Protein AF-A0A7V8Z086-F1 (afdb_monomer_lite)

Radius of gyration: 48.08 Å; chains: 1; bounding box: 117×42×124 Å

pLDDT: mean 75.97, std 14.63, range [44.31, 95.44]

Foldseek 3Di:
DDDDDDDDPDDPPPDDPPPPPDPPDDPVVVVVVVVVVVVVVVCVVVVVVVVVVVVVVVVVVVVVVVVVVVVVVVVVVVVVVVVCVVPVVVVCVVCVVVVNHPPPPPPPDD

Sequence (110 aa):
MQSTPSIKRRASKKGRMAIMSLPNKSQWWAFGVTGTMTLMLCLTINFRAFSELNKEATENSSLDARIQSVTNENLALQEEIHYLKNDSHTVEREARKFGLRRSGKSRDAR

Structure (mmCIF, N/CA/C/O backbone):
data_AF-A0A7V8Z086-F1
#
_entry.id   AF-A0A7V8Z086-F1
#
loop_
_atom_site.group_PDB
_atom_site.id
_atom_site.type_symbol
_atom_site.label_atom_id
_atom_site.label_alt_id
_atom_site.label_comp_id
_atom_site.label_asym_id
_atom_site.label_entity_id
_atom_site.label_seq_id
_atom_site.pdbx_PDB_ins_code
_atom_site.Cartn_x
_atom_site.Cartn_y
_atom_site.Cartn_z
_atom_site.occupancy
_atom_site.B_iso_or_equiv
_atom_site.auth_seq_id
_atom_site.auth_comp_id
_atom_site.auth_asym_id
_atom_site.auth_atom_id
_atom_site.pdbx_PDB_model_num
ATOM 1 N N . MET A 1 1 ? 84.691 -28.276 -63.231 1.00 44.31 1 MET A N 1
ATOM 2 C CA . MET A 1 1 ? 84.716 -27.245 -62.163 1.00 44.31 1 MET A CA 1
ATOM 3 C C . MET A 1 1 ? 83.894 -26.066 -62.661 1.00 44.31 1 MET A C 1
ATOM 5 O O . MET A 1 1 ? 84.156 -25.649 -63.771 1.00 44.31 1 MET A O 1
ATOM 9 N N . GLN A 1 2 ? 82.882 -25.503 -62.017 1.00 48.47 2 GLN A N 1
ATOM 10 C CA . GLN A 1 2 ? 82.132 -25.786 -60.798 1.00 48.47 2 GLN A CA 1
ATOM 11 C C . GLN A 1 2 ? 80.722 -25.229 -61.057 1.00 48.47 2 GLN A C 1
ATOM 13 O O . GLN A 1 2 ? 80.559 -24.160 -61.638 1.00 48.47 2 GLN A O 1
ATOM 18 N N . SER A 1 3 ? 79.717 -25.985 -60.642 1.00 56.84 3 SER A N 1
ATOM 19 C CA . SER A 1 3 ? 78.320 -25.586 -60.532 1.00 56.84 3 SER A CA 1
ATOM 20 C C . SER A 1 3 ? 78.141 -24.551 -59.422 1.00 56.84 3 SER A C 1
ATOM 22 O O . SER A 1 3 ? 78.561 -24.820 -58.296 1.00 56.84 3 SER A O 1
ATOM 24 N N . THR A 1 4 ? 77.438 -23.446 -59.676 1.00 61.66 4 THR A N 1
ATOM 25 C CA . THR A 1 4 ? 76.836 -22.642 -58.601 1.00 61.66 4 THR A CA 1
ATOM 26 C C . THR A 1 4 ? 75.420 -22.175 -58.955 1.00 61.66 4 THR A C 1
ATOM 28 O O . THR A 1 4 ? 75.111 -21.958 -60.128 1.00 61.66 4 THR A O 1
ATOM 31 N N . PRO A 1 5 ? 74.515 -22.098 -57.959 1.00 57.81 5 PRO A N 1
ATOM 32 C CA . PRO A 1 5 ? 73.079 -22.150 -58.190 1.00 57.81 5 PRO A CA 1
ATOM 33 C C . PRO A 1 5 ? 72.396 -20.777 -58.137 1.00 57.81 5 PRO A C 1
ATOM 35 O O . PRO A 1 5 ? 72.787 -19.867 -57.408 1.00 57.81 5 PRO A O 1
ATOM 38 N N . SER A 1 6 ? 71.295 -20.669 -58.879 1.00 57.62 6 SER A N 1
ATOM 39 C CA . SER A 1 6 ? 70.374 -19.533 -58.900 1.00 57.62 6 SER A CA 1
ATOM 40 C C . SER A 1 6 ? 69.710 -19.302 -57.534 1.00 57.62 6 SER A C 1
ATOM 42 O O . SER A 1 6 ? 68.863 -20.088 -57.099 1.00 57.62 6 SER A O 1
ATOM 44 N N . ILE A 1 7 ? 70.040 -18.190 -56.873 1.00 62.06 7 ILE A N 1
ATOM 45 C CA . ILE A 1 7 ? 69.409 -17.761 -55.618 1.00 62.06 7 ILE A CA 1
ATOM 46 C C . ILE A 1 7 ? 68.043 -17.133 -55.931 1.00 62.06 7 ILE A C 1
ATOM 48 O O . ILE A 1 7 ? 67.923 -15.956 -56.273 1.00 62.06 7 ILE A O 1
ATOM 52 N N . LYS A 1 8 ? 66.982 -17.934 -55.803 1.00 56.59 8 LYS A N 1
ATOM 53 C CA . LYS A 1 8 ? 65.588 -17.490 -55.920 1.00 56.59 8 LYS A CA 1
ATOM 54 C C . LYS A 1 8 ? 65.165 -16.825 -54.604 1.00 56.59 8 LYS A C 1
ATOM 56 O O . LYS A 1 8 ? 64.790 -17.504 -53.650 1.00 56.59 8 LYS A O 1
ATOM 61 N N . ARG A 1 9 ? 65.237 -15.490 -54.537 1.00 58.16 9 ARG A N 1
ATOM 62 C CA . ARG A 1 9 ? 64.723 -14.698 -53.403 1.00 58.16 9 ARG A CA 1
ATOM 63 C C . ARG A 1 9 ? 63.214 -14.932 -53.256 1.00 58.16 9 ARG A C 1
ATOM 65 O O . ARG A 1 9 ? 62.414 -14.400 -54.021 1.00 58.16 9 ARG A O 1
ATOM 72 N N . ARG A 1 10 ? 62.818 -15.755 -52.282 1.00 56.06 10 ARG A N 1
ATOM 73 C CA . ARG A 1 10 ? 61.418 -15.923 -51.876 1.00 56.06 10 ARG A CA 1
ATOM 74 C C . ARG A 1 10 ? 60.988 -14.675 -51.109 1.00 56.06 10 ARG A C 1
ATOM 76 O O . ARG A 1 10 ? 61.410 -14.461 -49.977 1.00 56.06 10 ARG A O 1
ATOM 83 N N . ALA A 1 11 ? 60.154 -13.851 -51.737 1.00 61.47 11 ALA A N 1
ATOM 84 C CA . ALA A 1 11 ? 59.459 -12.766 -51.064 1.00 61.47 11 ALA A CA 1
ATOM 85 C C . ALA A 1 11 ? 58.538 -13.354 -49.983 1.00 61.47 11 ALA A C 1
ATOM 87 O O . ALA A 1 11 ? 57.611 -14.112 -50.277 1.00 61.47 11 ALA A O 1
ATOM 88 N N . SER A 1 12 ? 58.827 -13.020 -48.727 1.00 53.56 12 SER A N 1
ATOM 89 C CA . SER A 1 12 ? 57.990 -13.335 -47.574 1.00 53.56 12 SER A CA 1
ATOM 90 C C . SER A 1 12 ? 56.646 -12.620 -47.729 1.00 53.56 12 SER A C 1
ATOM 92 O O . SER A 1 12 ? 56.564 -11.393 -47.630 1.00 53.56 12 SER A O 1
ATOM 94 N N . LYS A 1 13 ? 55.581 -13.378 -48.019 1.00 58.31 13 LYS A N 1
ATOM 95 C CA . LYS A 1 13 ? 54.201 -12.890 -47.927 1.00 58.31 13 LYS A CA 1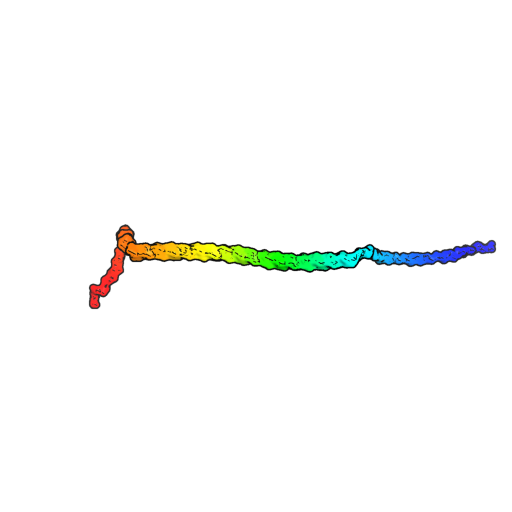
ATOM 96 C C . LYS A 1 13 ? 53.906 -12.638 -46.451 1.00 58.31 13 LYS A C 1
ATOM 98 O O . LYS A 1 13 ? 53.516 -13.540 -45.719 1.00 58.31 13 LYS A O 1
ATOM 103 N N . LYS A 1 14 ? 54.130 -11.393 -46.032 1.00 52.47 14 LYS A N 1
ATOM 104 C CA . LYS A 1 14 ? 53.745 -10.844 -44.733 1.00 52.47 14 LYS A CA 1
ATOM 105 C C . LYS A 1 14 ? 52.251 -11.110 -44.532 1.00 52.47 14 LYS A C 1
ATOM 107 O O . LYS A 1 14 ? 51.419 -10.519 -45.221 1.00 52.47 14 LYS A O 1
ATOM 112 N N . GLY A 1 15 ? 51.942 -12.054 -43.644 1.00 54.00 15 GLY A N 1
ATOM 113 C CA . GLY A 1 15 ? 50.585 -12.405 -43.250 1.00 54.00 15 GLY A CA 1
ATOM 114 C C . GLY A 1 15 ? 49.884 -11.163 -42.728 1.00 54.00 15 GLY A C 1
ATOM 115 O O . GLY A 1 15 ? 50.180 -10.676 -41.639 1.00 54.00 15 GLY A O 1
ATOM 116 N N . ARG A 1 16 ? 48.986 -10.613 -43.545 1.00 59.41 16 ARG A N 1
ATOM 117 C CA . ARG A 1 16 ? 48.022 -9.618 -43.096 1.00 59.41 16 ARG A CA 1
ATOM 118 C C . ARG A 1 16 ? 47.110 -10.343 -42.119 1.00 59.41 16 ARG A C 1
ATOM 120 O O . ARG A 1 16 ? 46.311 -11.175 -42.535 1.00 59.41 16 ARG A O 1
ATOM 127 N N . MET A 1 17 ? 47.281 -10.055 -40.832 1.00 54.81 17 MET A N 1
ATOM 128 C CA . MET A 1 17 ? 46.280 -10.359 -39.821 1.00 54.81 17 MET A CA 1
ATOM 129 C C . MET A 1 17 ? 44.983 -9.716 -40.295 1.00 54.81 17 MET A C 1
ATOM 131 O O . MET A 1 17 ? 44.857 -8.491 -40.323 1.00 54.81 17 MET A O 1
ATOM 135 N N . ALA A 1 18 ? 44.064 -10.555 -40.761 1.00 52.72 18 ALA A N 1
ATOM 136 C CA . ALA A 1 18 ? 42.694 -10.167 -40.991 1.00 52.72 18 ALA A CA 1
ATOM 137 C C . ALA A 1 18 ? 42.121 -9.826 -39.616 1.00 52.72 18 ALA A C 1
ATOM 139 O O . ALA A 1 18 ? 41.681 -10.701 -38.875 1.00 52.72 18 ALA A O 1
ATOM 140 N N . ILE A 1 19 ? 42.177 -8.542 -39.259 1.00 58.09 19 ILE A N 1
ATOM 141 C CA . ILE A 1 19 ? 41.206 -7.974 -38.335 1.00 58.09 19 ILE A CA 1
ATOM 142 C C . ILE A 1 19 ? 39.876 -8.300 -38.996 1.00 58.09 19 ILE A C 1
ATOM 144 O O . ILE A 1 19 ? 39.580 -7.789 -40.075 1.00 58.09 19 ILE A O 1
ATOM 148 N N . MET A 1 20 ? 39.175 -9.270 -38.418 1.00 57.12 20 MET A N 1
ATOM 149 C CA . MET A 1 20 ? 37.888 -9.753 -38.877 1.00 57.12 20 MET A CA 1
ATOM 150 C C . MET A 1 20 ? 36.948 -8.551 -38.849 1.00 57.12 20 MET A C 1
ATOM 152 O O . MET A 1 20 ? 36.398 -8.194 -37.811 1.00 57.12 20 MET A O 1
ATOM 156 N N . SER A 1 21 ? 36.860 -7.852 -39.979 1.00 55.59 21 SER A N 1
ATOM 157 C CA . SER A 1 21 ? 35.931 -6.759 -40.178 1.00 55.59 21 SER A CA 1
ATOM 158 C C . SER A 1 21 ? 34.555 -7.368 -39.998 1.00 55.59 21 SER A C 1
ATOM 160 O O . SER A 1 21 ? 34.143 -8.201 -40.814 1.00 55.59 21 SER A O 1
ATOM 162 N N . LEU A 1 22 ? 33.879 -7.011 -38.903 1.00 62.03 22 LEU A N 1
ATOM 163 C CA . LEU A 1 22 ? 32.481 -7.363 -38.739 1.00 62.03 22 LEU A CA 1
ATOM 164 C C . LEU A 1 22 ? 31.764 -6.920 -40.022 1.00 62.03 22 LEU A C 1
ATOM 166 O O . LEU A 1 22 ? 31.998 -5.797 -40.480 1.00 62.03 22 LEU A O 1
ATOM 170 N N . PRO A 1 23 ? 30.955 -7.799 -40.638 1.00 62.09 23 PRO A N 1
ATOM 171 C CA . PRO A 1 23 ? 30.233 -7.456 -41.853 1.00 62.09 23 PRO A CA 1
ATOM 172 C C . PRO A 1 23 ? 29.451 -6.173 -41.592 1.00 62.09 23 PRO A C 1
ATOM 174 O O . PRO A 1 23 ? 28.928 -6.009 -40.490 1.00 62.09 23 PRO A O 1
ATOM 177 N N . ASN A 1 24 ? 29.404 -5.278 -42.582 1.00 64.00 24 ASN A N 1
ATOM 178 C CA . ASN A 1 24 ? 28.676 -4.011 -42.542 1.00 64.00 24 ASN A CA 1
ATOM 179 C C . ASN A 1 24 ? 27.206 -4.255 -42.159 1.00 64.00 24 ASN A C 1
ATOM 181 O O . ASN A 1 24 ? 26.336 -4.399 -43.017 1.00 64.00 24 ASN A O 1
ATOM 185 N N . LYS A 1 25 ? 26.923 -4.351 -40.858 1.00 59.91 25 LYS A N 1
ATOM 186 C CA . LYS A 1 25 ? 25.570 -4.411 -40.333 1.00 59.91 25 LYS A CA 1
ATOM 187 C C . LYS A 1 25 ? 25.031 -3.000 -40.446 1.00 59.91 25 LYS A C 1
ATOM 189 O O . LYS A 1 25 ? 25.591 -2.069 -39.875 1.00 59.91 25 LYS A O 1
ATOM 194 N N . SER A 1 26 ? 23.974 -2.882 -41.244 1.00 69.25 26 SER A N 1
ATOM 195 C CA . SER A 1 26 ? 23.123 -1.706 -41.389 1.00 69.25 26 SER A CA 1
ATOM 196 C C . SER A 1 26 ? 23.082 -0.897 -40.087 1.00 69.25 26 SER A C 1
ATOM 198 O O . SER A 1 26 ? 22.731 -1.446 -39.041 1.00 69.25 26 SER A O 1
ATOM 200 N N . GLN A 1 27 ? 23.457 0.388 -40.141 1.00 74.94 27 GLN A N 1
ATOM 201 C CA . GLN A 1 27 ? 23.536 1.296 -38.980 1.00 74.94 27 GLN A CA 1
ATOM 202 C C . GLN A 1 27 ? 22.251 1.302 -38.126 1.00 74.94 27 GLN A C 1
ATOM 204 O O . GLN A 1 27 ? 22.297 1.580 -36.930 1.00 74.94 27 GLN A O 1
ATOM 209 N N . TRP A 1 28 ? 21.124 0.897 -38.712 1.00 84.25 28 TRP A N 1
ATOM 210 C CA . TRP A 1 28 ? 19.839 0.654 -38.058 1.00 84.25 28 TRP A CA 1
ATOM 211 C C . TRP A 1 28 ? 19.894 -0.318 -36.870 1.00 84.25 28 TRP A C 1
ATOM 213 O O . TRP A 1 28 ? 19.120 -0.168 -35.927 1.00 84.25 28 TRP A O 1
ATOM 223 N N . TRP A 1 29 ? 20.828 -1.275 -36.850 1.00 87.25 29 TRP A N 1
ATOM 224 C CA . TRP A 1 29 ? 20.955 -2.213 -35.730 1.00 87.25 29 TRP A CA 1
ATOM 225 C C . TRP A 1 29 ? 21.416 -1.527 -34.439 1.00 87.25 29 TRP A C 1
ATOM 227 O O . TRP A 1 29 ? 20.925 -1.858 -33.362 1.00 87.25 29 TRP A O 1
ATOM 237 N N . ALA A 1 30 ? 22.299 -0.528 -34.542 1.00 87.31 30 ALA A N 1
ATOM 238 C CA . ALA A 1 30 ? 22.750 0.237 -33.382 1.00 87.31 30 ALA A CA 1
ATOM 239 C C . ALA A 1 30 ? 21.585 1.000 -32.732 1.00 87.31 30 ALA A C 1
ATOM 241 O O . ALA A 1 30 ? 21.431 0.965 -31.514 1.00 87.31 30 ALA A O 1
ATOM 242 N N . PHE A 1 31 ? 20.709 1.604 -33.542 1.00 90.75 31 PHE A N 1
ATOM 243 C CA . PHE A 1 31 ? 19.500 2.266 -33.046 1.00 90.75 31 PHE A CA 1
ATOM 244 C C . PHE A 1 31 ? 18.539 1.288 -32.363 1.00 90.75 31 PHE A C 1
ATOM 246 O O . PHE A 1 31 ? 17.982 1.615 -31.317 1.00 90.75 31 PHE A O 1
ATOM 253 N N . GLY A 1 32 ? 18.394 0.074 -32.902 1.00 92.81 32 GLY A N 1
ATOM 254 C CA . GLY A 1 32 ? 17.610 -0.984 -32.262 1.00 92.81 32 GLY A CA 1
ATOM 255 C C . GLY A 1 32 ? 18.159 -1.366 -30.886 1.00 92.81 32 GLY A C 1
ATOM 256 O O . GLY A 1 32 ? 17.407 -1.406 -29.914 1.00 92.81 32 GLY A O 1
ATOM 257 N N . VAL A 1 33 ? 19.474 -1.576 -30.770 1.00 93.75 33 VAL A N 1
ATOM 258 C CA . VAL A 1 33 ? 20.115 -1.919 -29.488 1.00 93.75 33 VAL A CA 1
ATOM 259 C C . VAL A 1 33 ? 19.928 -0.799 -28.465 1.00 93.75 33 VAL A C 1
ATOM 261 O O . VAL A 1 33 ? 19.474 -1.068 -27.354 1.00 93.75 33 VAL A O 1
ATOM 264 N N . THR A 1 34 ? 20.179 0.456 -28.840 1.00 94.12 34 THR A N 1
ATOM 265 C CA . THR A 1 34 ? 19.977 1.596 -27.935 1.00 94.12 34 THR A CA 1
ATOM 266 C C . THR A 1 34 ? 18.514 1.726 -27.514 1.00 94.12 34 THR A C 1
ATOM 268 O O . THR A 1 34 ? 18.237 1.853 -26.326 1.00 94.12 34 THR A O 1
ATOM 271 N N . GLY A 1 35 ? 17.568 1.603 -28.451 1.00 95.44 35 GLY A N 1
ATOM 272 C CA . GLY A 1 35 ? 16.137 1.657 -28.148 1.00 95.44 35 GLY A CA 1
ATOM 273 C C . GLY A 1 35 ? 15.695 0.551 -27.189 1.00 95.44 35 GLY A C 1
ATOM 274 O O . GLY A 1 35 ? 14.991 0.826 -26.220 1.00 95.44 35 GLY A O 1
ATOM 275 N N . THR A 1 36 ? 16.154 -0.686 -27.400 1.00 94.50 36 THR A N 1
ATOM 276 C CA . THR A 1 36 ? 15.834 -1.809 -26.499 1.00 94.50 36 THR A CA 1
ATOM 277 C C . THR A 1 36 ? 16.433 -1.633 -25.105 1.00 94.50 36 THR A C 1
ATOM 279 O O . THR A 1 36 ? 15.757 -1.934 -24.125 1.00 94.50 36 THR A O 1
ATOM 282 N N . MET A 1 37 ? 17.649 -1.089 -24.993 1.00 93.69 37 MET A N 1
ATOM 283 C CA . MET A 1 37 ? 18.282 -0.759 -23.710 1.00 93.69 37 MET A CA 1
ATOM 284 C C . MET A 1 37 ? 17.514 0.330 -22.960 1.00 93.69 37 MET A C 1
ATOM 286 O O . MET A 1 37 ? 17.202 0.164 -21.780 1.00 93.69 37 MET A O 1
ATOM 290 N N . THR A 1 38 ? 17.152 1.418 -23.643 1.00 95.06 38 THR A N 1
ATOM 291 C CA . THR A 1 38 ? 16.341 2.490 -23.052 1.00 95.06 38 THR A CA 1
ATOM 292 C C . THR A 1 38 ? 14.977 1.966 -22.610 1.00 95.06 38 THR A C 1
ATOM 294 O O . THR A 1 38 ? 14.546 2.241 -21.494 1.00 95.06 38 THR A O 1
ATOM 297 N N . LEU A 1 39 ? 14.324 1.150 -23.440 1.00 94.69 39 LEU A N 1
ATOM 298 C CA . LEU A 1 39 ? 13.033 0.551 -23.119 1.00 94.69 39 LEU A CA 1
ATOM 299 C C . LEU A 1 39 ? 13.130 -0.378 -21.902 1.00 94.69 39 LEU A C 1
ATOM 301 O O . LEU A 1 39 ? 12.285 -0.293 -21.017 1.00 94.69 39 LEU A O 1
ATOM 305 N N . MET A 1 40 ? 14.172 -1.208 -21.810 1.00 94.69 40 MET A N 1
ATOM 306 C CA . MET A 1 40 ? 14.413 -2.064 -20.642 1.00 94.69 40 MET A CA 1
ATOM 307 C C . MET A 1 40 ? 14.579 -1.253 -19.355 1.00 94.69 40 MET A C 1
ATOM 309 O O . MET A 1 40 ? 14.000 -1.609 -18.327 1.00 94.69 40 MET A O 1
ATOM 313 N N . LEU A 1 41 ? 15.313 -0.139 -19.405 1.00 92.19 41 LEU A N 1
ATOM 314 C CA . LEU A 1 41 ? 15.475 0.756 -18.257 1.00 92.19 41 LEU A CA 1
ATOM 315 C C . LEU A 1 41 ? 14.145 1.395 -17.848 1.00 92.19 41 LEU A C 1
ATOM 317 O O . LEU A 1 41 ? 13.780 1.352 -16.673 1.00 92.19 41 LEU A O 1
ATOM 321 N N . CYS A 1 42 ? 13.389 1.926 -18.812 1.00 92.62 42 CYS A N 1
ATOM 322 C CA . CYS A 1 42 ? 12.073 2.505 -18.556 1.00 92.62 42 CYS A CA 1
ATOM 323 C C . CYS A 1 42 ? 11.106 1.473 -17.969 1.00 92.62 42 CYS A C 1
ATOM 325 O O . CYS A 1 42 ? 10.416 1.773 -16.998 1.00 92.62 42 CYS A O 1
ATOM 327 N N . LEU A 1 43 ? 11.065 0.254 -18.514 1.00 91.12 43 LEU A N 1
ATOM 328 C CA . LEU A 1 43 ? 10.236 -0.824 -17.977 1.00 91.12 43 LEU A CA 1
ATOM 329 C C . LEU A 1 43 ? 10.660 -1.205 -16.561 1.00 91.12 43 LEU A C 1
ATOM 331 O O . LEU A 1 43 ? 9.803 -1.333 -15.698 1.00 91.12 43 LEU A O 1
ATOM 335 N N . THR A 1 44 ? 11.960 -1.338 -16.299 1.00 93.50 44 THR A N 1
ATOM 336 C CA . THR A 1 44 ? 12.471 -1.724 -14.975 1.00 93.50 44 THR A CA 1
ATOM 337 C C . THR A 1 44 ? 12.099 -0.694 -13.911 1.00 93.50 44 THR A C 1
ATOM 339 O O . THR A 1 44 ? 11.625 -1.060 -12.836 1.00 93.50 44 THR A O 1
ATOM 342 N N . ILE A 1 45 ? 12.268 0.596 -14.211 1.00 91.94 45 ILE A N 1
ATOM 343 C CA . ILE A 1 45 ? 11.932 1.682 -13.282 1.00 91.94 45 ILE A CA 1
ATOM 344 C C . ILE A 1 45 ? 10.418 1.743 -13.054 1.00 91.94 45 ILE A C 1
ATOM 346 O O . ILE A 1 45 ? 9.977 1.765 -11.907 1.00 91.94 45 ILE A O 1
ATOM 350 N N . ASN A 1 46 ? 9.619 1.707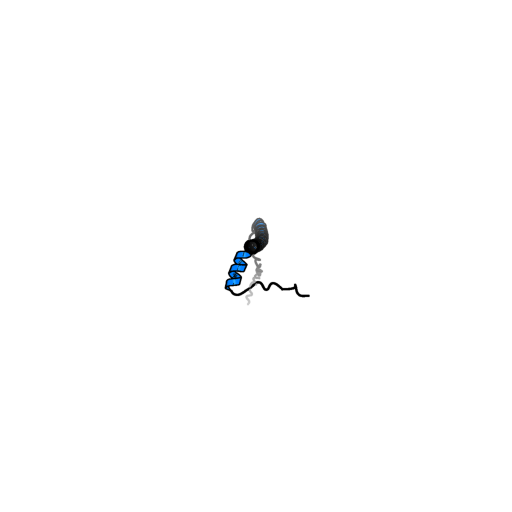 -14.127 1.00 92.19 46 ASN A N 1
ATOM 351 C CA . ASN A 1 46 ? 8.159 1.743 -14.017 1.00 92.19 46 ASN A CA 1
ATOM 352 C C . ASN A 1 46 ? 7.610 0.520 -13.279 1.00 92.19 46 ASN A C 1
ATOM 354 O O . ASN A 1 46 ? 6.717 0.654 -12.450 1.00 92.19 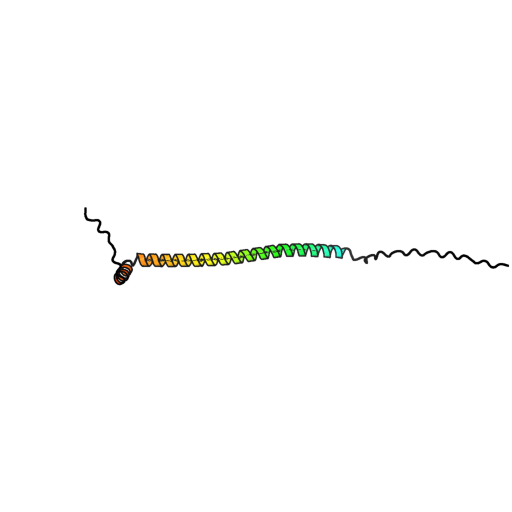46 ASN A O 1
ATOM 358 N N . PHE A 1 47 ? 8.157 -0.667 -13.537 1.00 88.69 47 PHE A N 1
ATOM 359 C CA . PHE A 1 47 ? 7.734 -1.890 -12.865 1.00 88.69 47 PHE A CA 1
ATOM 360 C C . PHE A 1 47 ? 8.087 -1.867 -11.378 1.00 88.69 47 PHE A C 1
ATOM 362 O O . PHE A 1 47 ? 7.284 -2.291 -10.549 1.00 88.69 47 PHE A O 1
ATOM 369 N N . ARG A 1 48 ? 9.256 -1.324 -11.018 1.00 89.81 48 ARG A N 1
ATOM 370 C CA . ARG A 1 48 ? 9.632 -1.129 -9.616 1.00 89.81 48 ARG A CA 1
ATOM 371 C C . ARG A 1 48 ? 8.687 -0.154 -8.915 1.00 89.81 48 ARG A C 1
ATOM 373 O O . ARG A 1 48 ? 8.160 -0.503 -7.865 1.00 89.81 48 ARG A O 1
ATOM 380 N N . ALA A 1 49 ? 8.416 0.998 -9.525 1.00 84.38 49 ALA A N 1
ATOM 381 C CA . ALA A 1 49 ? 7.476 1.979 -8.987 1.00 84.38 49 ALA A CA 1
ATOM 382 C C . ALA A 1 49 ? 6.062 1.392 -8.840 1.00 84.38 49 ALA A C 1
ATOM 384 O O . ALA A 1 49 ? 5.427 1.546 -7.803 1.00 84.38 49 ALA A O 1
ATOM 385 N N . PHE A 1 50 ? 5.589 0.639 -9.837 1.00 82.62 50 PHE A N 1
ATOM 386 C CA . PHE A 1 50 ? 4.296 -0.044 -9.783 1.00 82.62 50 PHE A CA 1
ATOM 387 C C . PHE A 1 50 ? 4.249 -1.128 -8.696 1.00 82.62 50 PHE A C 1
ATOM 389 O O . PHE A 1 50 ? 3.234 -1.295 -8.021 1.00 82.62 50 PHE A O 1
ATOM 396 N N . SER A 1 51 ? 5.344 -1.866 -8.493 1.00 83.94 51 SER A N 1
ATOM 397 C CA . SER A 1 51 ? 5.427 -2.862 -7.425 1.00 83.94 51 SER A CA 1
ATOM 398 C C . SER A 1 51 ? 5.464 -2.227 -6.036 1.00 83.94 51 SER A C 1
ATOM 400 O O . SER A 1 51 ? 4.906 -2.816 -5.114 1.00 83.94 51 SER A O 1
ATOM 402 N N . GLU A 1 52 ? 6.137 -1.089 -5.869 1.00 82.88 52 GLU A N 1
ATOM 403 C CA . GLU A 1 52 ? 6.173 -0.343 -4.605 1.00 82.88 52 GLU A CA 1
ATOM 404 C C . GLU A 1 52 ? 4.781 0.235 -4.297 1.00 82.88 52 GLU A C 1
ATOM 406 O O . GLU A 1 52 ? 4.239 -0.036 -3.227 1.00 82.88 52 GLU A O 1
ATOM 411 N N . LEU A 1 53 ? 4.124 0.854 -5.283 1.00 83.69 53 LEU A N 1
ATOM 412 C CA . LEU A 1 53 ? 2.753 1.358 -5.145 1.00 83.69 53 LEU A CA 1
ATOM 413 C C . LEU A 1 53 ? 1.737 0.262 -4.804 1.00 83.69 53 LEU A C 1
ATOM 415 O O . LEU A 1 53 ? 0.878 0.469 -3.954 1.00 83.69 53 LEU A O 1
ATOM 419 N N . ASN A 1 54 ? 1.821 -0.919 -5.422 1.00 83.75 54 ASN A N 1
ATOM 420 C CA . ASN A 1 54 ? 0.905 -2.018 -5.091 1.00 83.75 54 ASN A CA 1
ATOM 421 C C . ASN A 1 54 ? 1.102 -2.549 -3.668 1.00 83.75 54 ASN A C 1
ATOM 423 O O . ASN A 1 54 ? 0.133 -2.975 -3.035 1.00 83.75 54 ASN A O 1
ATOM 427 N N . LYS A 1 55 ? 2.339 -2.536 -3.157 1.00 83.88 55 LYS A N 1
ATOM 428 C CA . LYS A 1 55 ? 2.610 -2.913 -1.764 1.00 83.88 55 LYS A CA 1
ATOM 429 C C . LYS A 1 55 ? 1.974 -1.910 -0.811 1.00 83.88 55 LYS A C 1
ATOM 431 O O . LYS A 1 55 ? 1.219 -2.327 0.061 1.00 83.88 55 LYS A O 1
ATOM 436 N N . GLU A 1 56 ? 2.201 -0.618 -1.038 1.00 75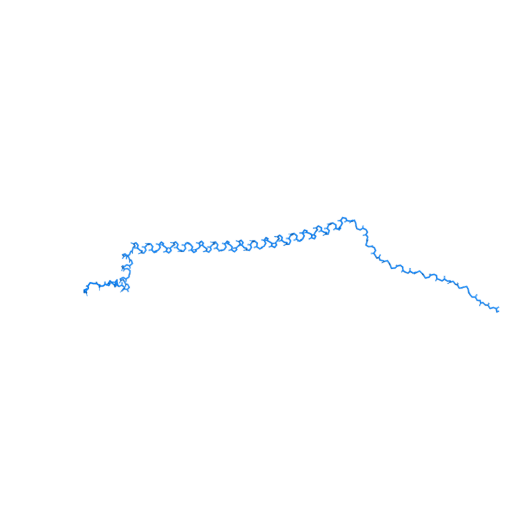.12 56 GLU A N 1
ATOM 437 C CA . GLU A 1 56 ? 1.604 0.453 -0.232 1.00 75.12 56 GLU A CA 1
ATOM 438 C C . GLU A 1 56 ? 0.070 0.448 -0.314 1.00 75.12 56 GLU A C 1
ATOM 440 O O . GLU A 1 56 ? -0.605 0.599 0.700 1.00 75.12 56 GLU A O 1
ATOM 445 N N . ALA A 1 57 ? -0.508 0.193 -1.492 1.00 81.94 57 ALA A N 1
ATOM 446 C CA . ALA A 1 57 ? -1.957 0.086 -1.666 1.00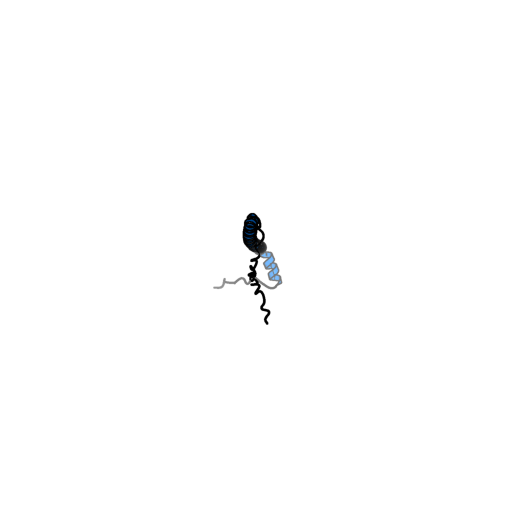 81.94 57 ALA A CA 1
ATOM 447 C C . ALA A 1 57 ? -2.555 -1.099 -0.890 1.00 81.94 57 ALA A C 1
ATOM 449 O O . ALA A 1 57 ? -3.619 -0.976 -0.281 1.00 81.94 57 ALA A O 1
ATOM 450 N N . THR A 1 58 ? -1.862 -2.241 -0.882 1.00 87.12 58 THR A N 1
ATOM 451 C CA . THR A 1 58 ? -2.282 -3.424 -0.116 1.00 87.12 58 THR A CA 1
ATOM 452 C C . THR A 1 58 ? -2.194 -3.160 1.387 1.00 87.12 58 THR A C 1
ATOM 454 O O . THR A 1 58 ? -3.110 -3.505 2.134 1.00 87.12 58 THR A O 1
ATOM 457 N N . GLU A 1 59 ? -1.112 -2.521 1.834 1.00 84.31 59 GLU A N 1
ATOM 458 C CA . GLU A 1 59 ? -0.925 -2.150 3.235 1.00 84.31 59 GLU A CA 1
ATOM 459 C C . GLU A 1 59 ? -1.997 -1.156 3.696 1.00 84.31 59 GLU A C 1
ATOM 461 O O . GLU A 1 59 ? -2.664 -1.419 4.698 1.00 84.31 59 GLU A O 1
ATOM 466 N N . ASN A 1 60 ? -2.263 -0.101 2.921 1.00 82.25 60 ASN A N 1
ATOM 467 C CA . ASN A 1 60 ? -3.338 0.854 3.203 1.00 82.25 60 ASN A CA 1
ATOM 468 C C . ASN A 1 60 ? -4.705 0.176 3.279 1.00 82.25 60 ASN A C 1
ATOM 470 O O . ASN A 1 60 ? -5.428 0.382 4.248 1.00 82.25 60 ASN A O 1
ATOM 474 N N . SER A 1 61 ? -5.037 -0.705 2.330 1.00 85.25 61 SER A N 1
ATOM 475 C CA . SER A 1 61 ? -6.297 -1.453 2.386 1.00 85.25 61 SER A CA 1
ATOM 476 C C . SER A 1 61 ? -6.406 -2.310 3.652 1.00 85.25 61 SER A C 1
ATOM 478 O O . SER A 1 61 ? -7.481 -2.407 4.246 1.00 85.25 61 SER A O 1
ATOM 480 N N . SER A 1 62 ? -5.299 -2.911 4.097 1.00 87.31 62 SER A N 1
ATOM 481 C CA . SER A 1 62 ? -5.274 -3.690 5.337 1.00 87.31 62 SER A CA 1
ATOM 482 C C . SER A 1 62 ? -5.428 -2.818 6.590 1.00 87.31 62 SER A C 1
ATOM 484 O O . SER A 1 62 ? -6.079 -3.233 7.552 1.00 87.31 62 SER A O 1
ATOM 486 N N . LEU A 1 63 ? -4.854 -1.611 6.585 1.00 85.19 63 LEU A N 1
ATOM 487 C CA . LEU A 1 63 ? -4.971 -0.639 7.669 1.00 85.19 63 LEU A CA 1
ATOM 488 C C . LEU A 1 63 ? -6.393 -0.082 7.748 1.00 85.19 63 LEU A C 1
ATOM 490 O O . LEU A 1 63 ? -6.964 -0.058 8.836 1.00 85.19 63 LEU A O 1
ATOM 494 N N . ASP A 1 64 ? -6.999 0.259 6.614 1.00 86.62 64 ASP A N 1
ATOM 495 C CA . ASP A 1 64 ? -8.388 0.716 6.537 1.00 86.62 64 ASP A CA 1
ATOM 496 C C . ASP A 1 64 ? -9.360 -0.339 7.074 1.00 86.62 64 ASP A C 1
ATOM 498 O O . ASP A 1 64 ? -10.251 -0.022 7.863 1.00 86.62 64 ASP A O 1
ATOM 502 N N . ALA A 1 65 ? -9.153 -1.614 6.729 1.00 90.06 65 ALA A N 1
ATOM 503 C CA . ALA A 1 65 ? -9.953 -2.710 7.271 1.00 90.06 65 ALA A CA 1
ATOM 504 C C . ALA A 1 65 ? -9.821 -2.825 8.803 1.00 90.06 65 ALA A C 1
ATOM 506 O O . ALA A 1 65 ? -10.811 -3.048 9.503 1.00 90.06 65 ALA A O 1
ATOM 507 N N . ARG A 1 66 ? -8.611 -2.634 9.349 1.00 87.94 66 ARG A N 1
ATOM 508 C CA . ARG A 1 66 ? -8.382 -2.623 10.805 1.00 87.94 66 ARG A CA 1
ATOM 509 C C . ARG A 1 66 ? -9.052 -1.428 11.472 1.00 87.94 66 ARG A C 1
ATOM 511 O O . ARG A 1 66 ? -9.664 -1.603 12.522 1.00 87.94 66 ARG A O 1
ATOM 518 N N . ILE A 1 67 ? -8.966 -0.245 10.865 1.00 87.56 67 ILE A N 1
ATOM 519 C CA . ILE A 1 67 ? -9.638 0.963 11.355 1.00 87.56 67 ILE A CA 1
ATOM 520 C C . ILE A 1 67 ? -11.143 0.713 11.418 1.00 87.56 67 ILE A C 1
ATOM 522 O O . ILE A 1 67 ? -11.732 0.888 12.479 1.00 87.56 67 ILE A O 1
ATOM 526 N N . GLN A 1 68 ? -11.749 0.216 10.338 1.00 88.25 68 GLN A N 1
ATOM 527 C CA . GLN A 1 68 ? -13.178 -0.105 10.313 1.00 88.25 68 GLN A CA 1
ATOM 528 C C . GLN A 1 68 ? -13.564 -1.124 11.391 1.00 88.25 68 GLN A C 1
ATOM 530 O O . GLN A 1 68 ? -14.557 -0.925 12.087 1.00 88.25 68 GLN A O 1
ATOM 535 N N . SER A 1 69 ? -12.768 -2.181 11.576 1.00 91.06 69 SER A N 1
ATOM 536 C CA . SER A 1 69 ? -13.007 -3.176 12.629 1.00 91.06 69 SER A CA 1
ATOM 537 C C . SER A 1 69 ? -13.017 -2.542 14.021 1.00 91.06 69 SER A C 1
ATOM 539 O O . SER A 1 69 ? -13.943 -2.769 14.794 1.00 91.06 69 SER A O 1
ATOM 541 N N . VAL A 1 70 ? -12.010 -1.724 14.333 1.00 88.50 70 VAL A N 1
ATOM 542 C CA . VAL A 1 70 ? -11.885 -1.064 15.639 1.00 88.50 70 VAL A CA 1
ATOM 543 C C . VAL A 1 70 ? -12.972 -0.008 15.831 1.00 88.50 70 VAL A C 1
ATOM 545 O O . VAL A 1 70 ? -13.490 0.155 16.933 1.00 88.50 70 VAL A O 1
ATOM 548 N N . THR A 1 71 ? -13.357 0.712 14.780 1.00 92.12 71 THR A N 1
ATOM 549 C CA . THR A 1 71 ? -14.471 1.664 14.835 1.00 92.12 71 THR A CA 1
ATOM 550 C C . THR A 1 71 ? -15.786 0.953 15.138 1.00 92.12 71 THR A C 1
ATOM 552 O O . THR A 1 71 ? -16.531 1.414 16.000 1.00 92.12 71 THR A O 1
ATOM 555 N N . ASN A 1 72 ? -16.046 -0.186 14.495 1.00 91.88 72 ASN A N 1
ATOM 556 C CA . ASN A 1 72 ? -17.245 -0.981 14.751 1.00 91.88 72 ASN A CA 1
ATOM 557 C C . ASN A 1 72 ? -17.267 -1.535 16.180 1.00 91.88 72 ASN A C 1
ATOM 559 O O . ASN A 1 72 ? -18.299 -1.465 16.840 1.00 91.88 72 ASN A O 1
ATOM 563 N N . GLU A 1 73 ? -16.134 -2.027 16.685 1.00 90.44 73 GLU A N 1
ATOM 564 C CA . GLU A 1 73 ? -16.021 -2.493 18.071 1.00 90.44 73 GLU A CA 1
ATOM 565 C C . GLU A 1 73 ? -16.261 -1.355 19.070 1.00 90.44 73 GLU A C 1
ATOM 567 O O . GLU A 1 73 ? -17.016 -1.512 20.025 1.00 90.44 73 GLU A O 1
ATOM 572 N N . ASN A 1 74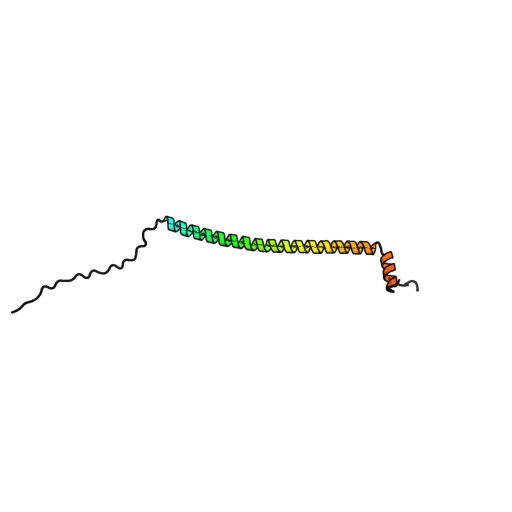 ? -15.688 -0.174 18.825 1.00 89.44 74 ASN A N 1
ATOM 573 C CA . ASN A 1 74 ? -15.930 0.988 19.678 1.00 89.44 74 ASN A CA 1
ATOM 574 C C . ASN A 1 74 ? -17.399 1.425 19.662 1.00 89.44 74 ASN A C 1
ATOM 576 O O . ASN A 1 74 ? -17.919 1.806 20.709 1.00 89.44 74 ASN A O 1
ATOM 580 N N . LEU A 1 75 ? -18.070 1.376 18.509 1.00 91.56 75 LEU A N 1
ATOM 581 C CA . LEU A 1 75 ? -19.505 1.656 18.418 1.00 91.56 75 LEU A CA 1
ATOM 582 C C . LEU A 1 75 ? -20.319 0.628 19.211 1.00 91.56 75 LEU A C 1
ATOM 584 O O . LEU A 1 75 ? -21.151 1.023 20.023 1.00 91.56 75 LEU A O 1
ATOM 588 N N . ALA A 1 76 ? -20.020 -0.663 19.060 1.00 91.31 76 ALA A N 1
ATOM 589 C CA . ALA A 1 76 ? -20.682 -1.728 19.811 1.00 91.31 76 ALA A CA 1
ATOM 590 C C . ALA A 1 76 ? -20.497 -1.557 21.330 1.00 91.31 76 ALA A C 1
ATOM 592 O O . ALA A 1 76 ? -21.464 -1.595 22.086 1.00 91.31 76 ALA A O 1
ATOM 593 N N . LEU A 1 77 ? -19.276 -1.262 21.784 1.00 89.62 77 LEU A N 1
ATOM 594 C CA . LEU A 1 77 ? -18.998 -0.992 23.197 1.00 89.62 77 LEU A CA 1
ATOM 595 C C . LEU A 1 77 ? -19.734 0.253 23.703 1.00 89.62 77 LEU A C 1
ATOM 597 O O . LEU A 1 77 ? -20.213 0.276 24.836 1.00 89.62 77 LEU A O 1
ATOM 601 N N . GLN A 1 78 ? -19.845 1.302 22.888 1.00 88.44 78 GLN A N 1
ATOM 602 C CA . GLN A 1 78 ? -20.619 2.489 23.254 1.00 88.44 78 GLN A CA 1
ATOM 603 C C . GLN A 1 78 ? -22.110 2.179 23.386 1.00 88.44 78 GLN A C 1
ATOM 605 O O . GLN A 1 78 ? -22.750 2.682 24.312 1.00 88.44 78 GLN A O 1
ATOM 610 N N . GLU A 1 79 ? -22.656 1.341 22.508 1.00 87.38 79 GLU A N 1
ATOM 611 C CA . GLU A 1 79 ? -24.035 0.865 22.601 1.00 87.38 79 GLU A CA 1
ATOM 612 C C . GLU A 1 79 ? -24.254 0.025 23.860 1.00 87.38 79 GLU A C 1
ATOM 614 O O . GLU A 1 79 ? -25.221 0.261 24.585 1.00 87.38 79 GLU A O 1
ATOM 619 N N . GLU A 1 80 ? -23.329 -0.881 24.186 1.00 84.50 80 GLU A N 1
ATOM 620 C CA . GLU A 1 80 ? -23.366 -1.663 25.424 1.00 84.50 80 GLU A CA 1
ATOM 621 C C . GLU A 1 80 ? -23.320 -0.766 26.662 1.00 84.50 80 GLU A C 1
ATOM 623 O O . GLU A 1 80 ? -24.146 -0.908 27.566 1.00 84.50 80 GLU A O 1
ATOM 628 N N . ILE A 1 81 ? -22.402 0.205 26.702 1.00 83.69 81 ILE A N 1
ATOM 629 C CA . ILE A 1 81 ? -22.306 1.179 27.797 1.00 83.69 81 ILE A CA 1
ATOM 630 C C . ILE A 1 81 ? -23.605 1.977 27.911 1.00 83.69 81 ILE A C 1
ATOM 632 O O . ILE A 1 81 ? -24.101 2.197 29.017 1.00 83.69 81 ILE A O 1
ATOM 636 N N . HIS A 1 82 ? -24.167 2.420 26.789 1.00 86.75 82 HIS A N 1
ATOM 637 C CA . HIS A 1 82 ? -25.420 3.161 26.772 1.00 86.75 82 HIS A CA 1
ATOM 638 C C . HIS A 1 82 ? -26.588 2.305 27.283 1.00 86.75 82 HIS A C 1
ATOM 640 O O . HIS A 1 82 ? -27.379 2.773 28.106 1.00 86.75 82 HIS A O 1
ATOM 646 N N . TYR A 1 83 ? -26.663 1.042 26.861 1.00 83.25 83 TYR A N 1
ATOM 647 C CA . TYR A 1 83 ? -27.661 0.084 27.323 1.00 83.25 83 TYR A CA 1
ATOM 648 C C . TYR A 1 83 ? -27.535 -0.176 28.830 1.00 83.25 83 TYR A C 1
ATOM 650 O O . TYR A 1 83 ? -28.504 -0.010 29.569 1.00 83.25 83 TYR A O 1
ATOM 658 N N . LEU A 1 84 ? -26.326 -0.476 29.315 1.00 76.75 84 LEU A N 1
ATOM 659 C CA . LEU A 1 84 ? -26.024 -0.691 30.736 1.00 76.75 84 LEU A CA 1
ATOM 660 C C . LEU A 1 84 ? -26.326 0.545 31.593 1.00 76.75 84 LEU A C 1
ATOM 662 O O . LEU A 1 84 ? -26.803 0.427 32.722 1.00 76.75 84 LEU A O 1
ATOM 666 N N . LYS A 1 85 ? -26.054 1.743 31.067 1.00 78.25 85 LYS A N 1
ATOM 667 C CA . LYS A 1 85 ? -26.324 3.009 31.755 1.00 78.25 85 LYS A CA 1
ATOM 668 C C . LYS A 1 85 ? -27.823 3.281 31.873 1.00 78.25 85 LYS A C 1
ATOM 670 O O . LYS A 1 85 ? -28.268 3.747 32.922 1.00 78.25 85 LYS A O 1
ATOM 675 N N . ASN A 1 86 ? -28.592 2.996 30.824 1.00 80.94 86 ASN A N 1
ATOM 676 C CA . ASN A 1 86 ? -30.034 3.239 30.816 1.00 80.94 86 ASN A CA 1
ATOM 677 C C . ASN A 1 86 ? -30.819 2.151 31.556 1.00 80.94 86 ASN A C 1
ATOM 679 O O . ASN A 1 86 ? -31.842 2.459 32.163 1.00 80.94 86 ASN A O 1
ATOM 683 N N . ASP A 1 87 ? -30.314 0.917 31.596 1.00 71.12 87 ASP A N 1
ATOM 684 C CA . ASP A 1 87 ? -30.887 -0.186 32.372 1.00 71.12 87 ASP A CA 1
ATOM 685 C C . ASP A 1 87 ? -30.084 -0.487 33.651 1.00 71.12 87 ASP A C 1
ATOM 687 O O . ASP A 1 87 ? -29.747 -1.625 33.997 1.00 71.12 87 ASP A O 1
ATOM 691 N N . SER A 1 88 ? -29.785 0.574 34.403 1.00 68.38 88 SER A N 1
ATOM 692 C CA . SER A 1 88 ? -29.087 0.468 35.692 1.00 68.38 88 SER A CA 1
ATOM 693 C C . SER A 1 88 ? -29.825 -0.418 36.708 1.00 68.38 88 SER A C 1
ATOM 695 O O . SER A 1 88 ? -29.209 -0.976 37.617 1.00 68.38 88 SER A O 1
ATOM 697 N N . HIS A 1 89 ? -31.140 -0.587 36.543 1.00 69.75 89 HIS A N 1
ATOM 698 C CA . HIS A 1 89 ? -31.989 -1.359 37.443 1.00 69.75 89 HIS A CA 1
ATOM 699 C C . HIS A 1 89 ? -31.823 -2.872 37.237 1.00 69.75 89 HIS A C 1
ATOM 701 O O . HIS A 1 89 ? -31.808 -3.629 38.214 1.00 69.75 89 HIS A O 1
ATOM 707 N N . THR A 1 90 ? -31.638 -3.329 35.993 1.00 70.50 90 THR A N 1
ATOM 708 C CA . THR A 1 90 ? -31.271 -4.723 35.708 1.00 70.50 90 THR A CA 1
ATOM 709 C C . THR A 1 90 ? -29.853 -5.021 36.179 1.00 70.50 90 THR A C 1
ATOM 711 O O . THR A 1 90 ? -29.643 -6.053 36.817 1.00 70.50 90 THR A O 1
ATOM 714 N N . VAL A 1 91 ? -28.906 -4.095 35.990 1.00 70.44 91 VAL A N 1
ATOM 715 C CA . VAL A 1 91 ? -27.533 -4.233 36.511 1.00 70.44 91 VAL A CA 1
ATOM 716 C C . VAL A 1 91 ? -27.525 -4.330 38.037 1.00 70.44 91 VAL A C 1
ATOM 718 O O . VAL A 1 91 ? -26.853 -5.192 38.595 1.00 70.44 91 VAL A O 1
ATOM 721 N N . GLU A 1 92 ? -28.311 -3.511 38.739 1.00 73.31 92 GLU A N 1
ATOM 722 C CA . GLU A 1 92 ? -28.416 -3.587 40.199 1.00 73.31 92 GLU A CA 1
ATOM 723 C C . GLU A 1 92 ? -29.074 -4.900 40.662 1.00 73.31 92 GLU A C 1
ATOM 725 O O . GLU A 1 92 ? -28.688 -5.470 41.686 1.00 73.31 92 GLU A O 1
ATOM 730 N N . ARG A 1 93 ? -30.035 -5.428 39.893 1.00 73.56 93 ARG A N 1
ATOM 731 C CA . ARG A 1 93 ? -30.674 -6.723 40.168 1.00 73.56 93 ARG A CA 1
ATOM 732 C C . ARG A 1 93 ? -29.711 -7.893 39.964 1.00 73.56 93 ARG A C 1
ATOM 734 O O . ARG A 1 93 ? -29.696 -8.799 40.792 1.00 73.56 93 ARG A O 1
ATOM 741 N N . GLU A 1 94 ? -28.915 -7.869 38.900 1.00 74.62 94 GLU A N 1
ATOM 742 C CA . GLU A 1 94 ? -27.849 -8.840 38.624 1.00 74.62 94 GLU A CA 1
ATOM 743 C C . GLU A 1 94 ? -26.745 -8.756 39.693 1.00 74.62 94 GLU A C 1
ATOM 745 O O . GLU A 1 94 ? -26.420 -9.758 40.323 1.00 74.62 94 GLU A O 1
ATOM 750 N N . ALA A 1 95 ? -26.252 -7.555 40.011 1.00 75.56 95 ALA A N 1
ATOM 751 C CA . ALA A 1 95 ? -25.231 -7.327 41.038 1.00 75.56 95 ALA A CA 1
ATOM 752 C C . ALA A 1 95 ? -25.670 -7.814 42.432 1.00 75.56 95 ALA A C 1
ATOM 754 O O . ALA A 1 95 ? -24.880 -8.419 43.160 1.00 75.56 95 ALA A O 1
ATOM 755 N N . ARG A 1 96 ? -26.951 -7.638 42.789 1.00 74.94 96 ARG A N 1
ATOM 756 C CA . ARG A 1 96 ? -27.512 -8.180 44.038 1.00 74.94 96 ARG A CA 1
ATOM 757 C C . ARG A 1 96 ? -27.491 -9.710 44.091 1.00 74.94 96 ARG A C 1
ATOM 759 O O . ARG A 1 96 ? -27.302 -10.241 45.183 1.00 74.94 96 ARG A O 1
ATOM 766 N N . LYS A 1 97 ? -27.634 -10.418 42.961 1.00 78.31 97 LYS A N 1
ATOM 767 C CA . LYS A 1 97 ? -27.497 -11.891 42.917 1.00 78.31 97 LYS A CA 1
ATOM 768 C C . LYS A 1 97 ? -26.069 -12.341 43.238 1.00 78.31 97 LYS A C 1
ATOM 770 O O . LYS A 1 97 ? -25.890 -13.386 43.849 1.00 78.31 97 LYS A O 1
ATOM 775 N N . PHE A 1 98 ? -25.072 -11.530 42.884 1.00 77.69 98 PHE A N 1
ATOM 776 C CA . PHE A 1 98 ? -23.657 -11.774 43.183 1.00 77.69 98 PHE A CA 1
ATOM 777 C C . PHE A 1 98 ? -23.199 -11.183 44.530 1.00 77.69 98 PHE A C 1
ATOM 779 O O . PHE A 1 98 ? -22.006 -11.139 44.816 1.00 77.69 98 PHE A O 1
ATOM 786 N N . GLY A 1 99 ? -24.126 -10.715 45.377 1.00 75.31 99 GLY A N 1
ATOM 787 C CA . GLY A 1 99 ? -23.810 -10.164 46.701 1.00 75.31 99 GLY A CA 1
ATOM 788 C C . GLY A 1 99 ? -23.194 -8.758 46.686 1.00 75.31 99 GLY A C 1
ATOM 789 O O . GLY A 1 99 ? -22.867 -8.216 47.742 1.00 75.31 99 GLY A O 1
ATOM 790 N N . LEU A 1 100 ? -23.085 -8.125 45.516 1.00 72.62 100 LEU A N 1
ATOM 791 C CA . LEU A 1 100 ? -22.604 -6.755 45.359 1.00 72.62 100 LEU A CA 1
ATOM 792 C C . LEU A 1 100 ? -23.747 -5.788 45.701 1.00 72.62 100 LEU A C 1
ATOM 794 O O . LEU A 1 100 ? -24.521 -5.362 44.845 1.00 72.62 100 LEU A O 1
ATOM 798 N N . ARG A 1 101 ? -23.894 -5.447 46.987 1.00 67.06 101 ARG A N 1
ATOM 799 C CA . ARG A 1 101 ? -24.773 -4.341 47.396 1.00 67.06 101 ARG A CA 1
ATOM 800 C C . ARG A 1 101 ? -24.089 -3.021 47.062 1.00 67.06 101 ARG A C 1
ATOM 802 O O . ARG A 1 101 ? -22.898 -2.854 47.316 1.00 67.06 101 ARG A O 1
ATOM 809 N N . ARG A 1 102 ? -24.862 -2.062 46.547 1.00 65.19 102 ARG A N 1
ATOM 810 C CA . ARG A 1 102 ? -24.434 -0.669 46.394 1.00 65.19 102 ARG A CA 1
ATOM 811 C C . ARG A 1 102 ? -23.951 -0.189 47.764 1.00 65.19 102 ARG A C 1
ATOM 813 O O . ARG A 1 102 ? -24.764 0.034 48.658 1.00 65.19 102 ARG A O 1
ATOM 820 N N . SER A 1 103 ? -22.634 -0.090 47.948 1.00 61.84 103 SER A N 1
ATOM 821 C CA . SER A 1 103 ? -22.024 0.545 49.118 1.00 61.84 103 SER A CA 1
ATOM 822 C C . SER A 1 103 ? -22.286 2.043 48.994 1.00 61.84 103 SER A C 1
ATOM 824 O O . SER A 1 103 ? -21.461 2.830 48.530 1.00 61.84 103 SER A O 1
ATOM 826 N N . GLY A 1 104 ? -23.532 2.417 49.277 1.00 53.62 104 GLY A N 1
ATOM 827 C CA . GLY A 1 104 ? -23.954 3.792 49.416 1.00 53.62 104 GLY A CA 1
ATOM 828 C C . GLY A 1 104 ? -23.236 4.334 50.631 1.00 53.62 104 GLY A C 1
ATOM 829 O O . GLY A 1 104 ? -23.508 3.931 51.758 1.00 53.62 104 GLY A O 1
ATOM 830 N N . LYS A 1 105 ? -22.269 5.207 50.377 1.00 51.22 105 LYS A N 1
ATOM 831 C CA . LYS A 1 105 ? -21.578 6.002 51.378 1.00 51.22 105 LYS A CA 1
ATOM 832 C C . LYS A 1 105 ? -22.636 6.734 52.209 1.00 51.22 105 LYS A C 1
ATOM 834 O O . LYS A 1 105 ? -23.125 7.779 51.800 1.00 51.22 105 LYS A O 1
ATOM 839 N N . SER A 1 106 ? -22.989 6.162 53.357 1.00 52.75 106 SER A N 1
ATOM 840 C CA . SER A 1 106 ? -23.624 6.858 54.470 1.00 52.75 106 SER A CA 1
ATOM 841 C C . SER A 1 106 ? -22.655 7.950 54.904 1.00 52.75 106 SER A C 1
ATOM 843 O O . SER A 1 106 ? -21.748 7.713 55.701 1.00 52.75 106 SER A O 1
ATOM 845 N N . ARG A 1 107 ? -22.785 9.129 54.303 1.00 58.34 107 ARG A N 1
ATOM 846 C CA . ARG A 1 107 ? -22.088 10.342 54.722 1.00 58.34 107 ARG A CA 1
ATOM 847 C C . ARG A 1 107 ? -23.110 11.369 55.209 1.00 58.34 107 ARG A C 1
ATOM 849 O O . ARG A 1 107 ? -22.980 12.537 54.897 1.00 58.34 107 ARG A O 1
ATOM 856 N N . ASP A 1 108 ? -24.074 10.891 55.989 1.00 61.12 108 ASP A N 1
ATOM 857 C CA . ASP A 1 108 ? -24.956 11.691 56.835 1.00 61.12 108 ASP A CA 1
ATOM 858 C C . ASP A 1 108 ? -24.789 11.184 58.272 1.00 61.12 108 ASP A C 1
ATOM 860 O O . ASP A 1 108 ? -25.581 10.386 58.762 1.00 61.12 108 ASP A O 1
ATOM 864 N N . ALA A 1 109 ? -23.680 11.556 58.913 1.00 53.72 109 ALA A N 1
ATOM 865 C CA . ALA A 1 109 ? -23.504 11.448 60.364 1.00 53.72 109 ALA A CA 1
ATOM 866 C C . ALA A 1 109 ? -22.274 12.250 60.829 1.00 53.72 109 ALA A C 1
ATOM 868 O O . ALA A 1 109 ? -21.314 11.667 61.335 1.00 53.72 109 ALA A O 1
ATOM 869 N N . ARG A 1 110 ? -22.281 13.573 60.627 1.00 45.59 110 ARG A N 1
ATOM 870 C CA . ARG A 1 110 ? -21.867 14.568 61.635 1.00 45.59 110 ARG A CA 1
ATOM 871 C C . ARG A 1 110 ? -22.015 15.990 61.127 1.00 45.59 110 ARG A C 1
ATOM 873 O O . ARG A 1 110 ? -21.560 16.241 59.993 1.00 45.59 110 ARG A O 1
#

Secondary structure (DSSP, 8-state):
--------------------------THHHHHHHHHHHHHHHHHHHHHHHHHHHHHHHHHHHHHHHHHHHHHHHHHHHHHHHHHHHTHHHHHHHHHHTT-----------